Protein AF-A0A0D2SEY9-F1 (afdb_monomer)

Sequence (113 aa):
MRIPNPPFEIDLERVVDDFIFICFFVGNDFLPHMPTLEIREDAINLLMVVYKKEFRSFGGYLTDGSKPNLSRVENFIQAVGSYEDKIFNKKAQLHQTFSNMIPKLSSKLAKCG

InterPro domains:
  IPR027073 5'-3' exoribonuclease [PTHR12341] (1-99)
  IPR041412 Xrn1, helical domain [PF17846] (10-101)

pLDDT: mean 85.53, std 9.8, range [56.06, 97.0]

Se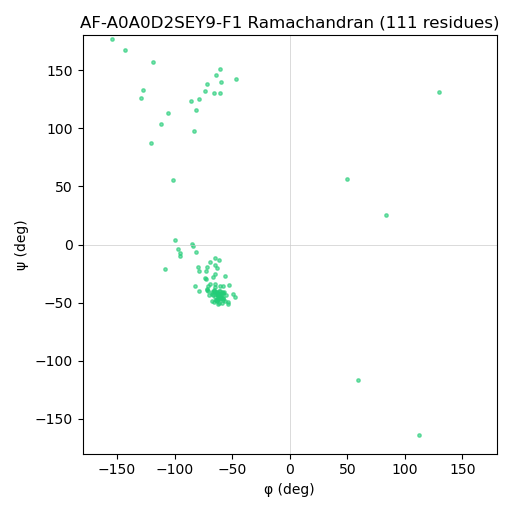condary structure (DSSP, 8-state):
---SS-SS---HHHHHHHHHHHHGGG-BTTBPPPTT--SHHHHHHHHHHHHHHHTTTTTS-SEETTEE-HHHHHHHHHHHHTTHHHHHHHHHHHHHHHHHHHHHHHHHHTT--

Solvent-accessible surface area (backbone atoms only — not comparable to full-atom values): 6644 Å² total; per-residue (Å²): 140,83,64,69,78,58,88,62,88,85,58,64,70,59,50,50,52,34,49,60,57,54,47,50,55,56,40,46,103,87,42,84,42,47,88,78,37,80,47,63,73,63,33,54,53,49,52,53,51,47,47,39,70,40,32,49,78,53,70,48,73,42,44,61,81,94,44,70,40,62,72,33,43,50,53,50,51,53,59,54,55,74,45,40,68,62,48,52,51,52,52,51,52,50,53,52,52,54,62,64,42,54,62,54,53,53,58,51,56,71,70,74,115

Radius of gyration: 19.44 Å; Cα contacts (8 Å, |Δi|>4): 76; chains: 1; bounding box: 33×34×63 Å

Structure (mmCIF, N/CA/C/O backbone):
data_AF-A0A0D2SEY9-F1
#
_entry.id   AF-A0A0D2SEY9-F1
#
loop_
_atom_site.group_PDB
_atom_site.id
_atom_site.type_symbol
_atom_site.label_atom_id
_atom_site.label_alt_id
_atom_site.label_comp_id
_atom_site.label_asym_id
_atom_site.label_entity_id
_atom_site.label_seq_id
_atom_site.pdbx_PDB_ins_code
_atom_site.Cartn_x
_atom_site.Cartn_y
_atom_site.Cartn_z
_atom_site.occupancy
_atom_site.B_iso_or_equiv
_atom_site.auth_seq_id
_atom_site.auth_comp_id
_atom_site.auth_asym_id
_atom_site.auth_atom_id
_atom_site.pdbx_PDB_model_num
ATOM 1 N N . MET A 1 1 ? 10.554 -11.302 5.152 1.00 59.38 1 MET A N 1
ATOM 2 C CA . MET A 1 1 ? 9.378 -10.844 4.376 1.00 59.38 1 MET A CA 1
ATOM 3 C C . MET A 1 1 ? 9.188 -11.805 3.205 1.00 59.38 1 MET A C 1
ATOM 5 O O . MET A 1 1 ? 10.157 -12.021 2.498 1.00 59.38 1 MET A O 1
ATOM 9 N N . ARG A 1 2 ? 8.027 -12.462 3.041 1.00 81.81 2 ARG A N 1
ATOM 10 C CA . ARG A 1 2 ? 7.786 -13.423 1.940 1.00 81.81 2 ARG A CA 1
ATOM 11 C C . ARG A 1 2 ? 6.486 -13.068 1.222 1.00 81.81 2 ARG A C 1
ATOM 13 O O . ARG A 1 2 ? 5.458 -12.930 1.884 1.00 81.81 2 ARG A O 1
ATOM 20 N N . ILE A 1 3 ? 6.550 -12.904 -0.097 1.00 87.94 3 ILE A N 1
ATOM 21 C CA . ILE A 1 3 ? 5.380 -12.718 -0.961 1.00 87.94 3 ILE A CA 1
ATOM 22 C C . ILE A 1 3 ? 4.857 -14.114 -1.333 1.00 87.94 3 ILE A C 1
ATOM 24 O O . ILE A 1 3 ? 5.637 -14.938 -1.820 1.00 87.94 3 ILE A O 1
ATOM 28 N N . PRO A 1 4 ? 3.581 -14.434 -1.063 1.00 87.31 4 PRO A N 1
ATOM 29 C CA . PRO A 1 4 ? 3.013 -15.723 -1.432 1.00 87.31 4 PRO A CA 1
ATOM 30 C C . PRO A 1 4 ? 2.763 -15.787 -2.945 1.00 87.31 4 PRO A C 1
ATOM 32 O O . PRO A 1 4 ? 2.153 -14.888 -3.514 1.00 87.31 4 PRO A O 1
ATOM 35 N N . ASN A 1 5 ? 3.190 -16.879 -3.584 1.00 86.88 5 ASN A N 1
ATOM 36 C CA . ASN A 1 5 ? 2.915 -17.185 -4.996 1.00 86.88 5 ASN A CA 1
ATOM 37 C C . ASN A 1 5 ? 3.219 -16.025 -5.966 1.00 86.88 5 ASN A C 1
ATOM 39 O O . ASN A 1 5 ? 2.325 -15.604 -6.712 1.00 86.88 5 ASN A O 1
ATOM 43 N N . PRO A 1 6 ? 4.451 -15.488 -5.980 1.00 88.25 6 PRO A N 1
ATOM 44 C CA . PRO A 1 6 ? 4.769 -14.380 -6.862 1.00 88.25 6 PRO A CA 1
ATOM 45 C C . PRO A 1 6 ? 4.647 -14.814 -8.338 1.00 88.25 6 PRO A C 1
ATOM 47 O O . PRO A 1 6 ? 4.876 -15.983 -8.661 1.00 88.25 6 PRO A O 1
ATOM 50 N N . PRO A 1 7 ? 4.225 -13.915 -9.243 1.00 89.12 7 PRO A N 1
ATOM 51 C CA . PRO A 1 7 ? 4.120 -14.221 -10.671 1.00 89.12 7 PRO A CA 1
ATOM 52 C C . PRO A 1 7 ? 5.488 -14.412 -11.354 1.00 89.12 7 PRO A C 1
ATOM 54 O O . PRO A 1 7 ? 5.534 -14.940 -12.460 1.00 89.12 7 PRO A O 1
ATOM 57 N N . PHE A 1 8 ? 6.579 -14.000 -10.703 1.00 92.94 8 PHE A N 1
ATOM 58 C CA . PHE A 1 8 ? 7.961 -14.058 -11.185 1.00 92.94 8 PHE A CA 1
ATOM 59 C C . PHE A 1 8 ? 8.949 -14.107 -10.000 1.00 92.94 8 PHE A C 1
ATOM 61 O O . PHE A 1 8 ? 8.533 -14.042 -8.840 1.00 92.94 8 PHE A O 1
ATOM 68 N N . GLU A 1 9 ? 10.250 -14.232 -10.281 1.00 93.56 9 GLU A N 1
ATOM 69 C CA . GLU A 1 9 ? 11.309 -14.177 -9.264 1.00 93.56 9 GLU A CA 1
ATOM 70 C C . GLU A 1 9 ? 11.396 -12.786 -8.621 1.00 93.56 9 GLU A C 1
ATOM 72 O O . GLU A 1 9 ? 11.406 -11.770 -9.312 1.00 93.56 9 GLU A O 1
ATOM 77 N N . ILE A 1 10 ? 11.423 -12.740 -7.288 1.00 94.00 10 ILE A N 1
ATOM 78 C CA . ILE A 1 10 ? 11.397 -11.478 -6.550 1.00 94.00 10 ILE A CA 1
ATOM 79 C C . ILE A 1 10 ? 12.794 -10.865 -6.491 1.00 94.00 10 ILE A C 1
ATOM 81 O O . ILE A 1 10 ? 13.677 -11.380 -5.811 1.00 94.00 10 ILE A O 1
ATOM 85 N N . ASP A 1 11 ? 12.930 -9.707 -7.120 1.00 93.88 11 ASP A N 1
ATOM 86 C CA . ASP A 1 11 ? 14.000 -8.744 -6.891 1.00 93.88 11 ASP A CA 1
ATOM 87 C C . ASP A 1 11 ? 13.715 -7.926 -5.618 1.00 93.88 11 ASP A C 1
ATOM 89 O O . ASP A 1 11 ? 12.636 -7.339 -5.475 1.00 93.88 11 ASP A O 1
ATOM 93 N N . LEU A 1 12 ? 14.673 -7.920 -4.687 1.00 92.56 12 LEU A N 1
ATOM 94 C CA . LEU A 1 12 ? 14.582 -7.227 -3.403 1.00 92.56 12 LEU A CA 1
ATOM 95 C C . LEU A 1 12 ? 14.674 -5.706 -3.552 1.00 92.56 12 LEU A C 1
ATOM 97 O O . LEU A 1 12 ? 13.929 -5.009 -2.867 1.00 92.56 12 LEU A O 1
ATOM 101 N N . GLU A 1 13 ? 15.530 -5.198 -4.441 1.00 93.31 13 GLU A N 1
ATOM 102 C CA . GLU A 1 13 ? 15.705 -3.751 -4.654 1.00 93.31 13 GLU A CA 1
ATOM 103 C C . GLU A 1 13 ? 14.378 -3.128 -5.104 1.00 93.31 13 GLU A C 1
ATOM 105 O O . GLU A 1 13 ? 13.920 -2.119 -4.574 1.00 93.31 13 GLU A O 1
ATOM 110 N N . ARG A 1 14 ? 13.655 -3.841 -5.971 1.00 94.56 14 ARG A N 1
ATOM 111 C CA . ARG A 1 14 ? 12.315 -3.460 -6.436 1.00 94.56 14 ARG A CA 1
ATOM 112 C C . ARG A 1 14 ? 11.254 -3.460 -5.337 1.00 94.56 14 ARG A C 1
ATOM 114 O O . ARG A 1 14 ? 10.335 -2.647 -5.363 1.00 94.56 14 ARG A O 1
ATOM 121 N N . VAL A 1 15 ? 11.362 -4.364 -4.363 1.00 94.06 15 VAL A N 1
ATOM 122 C CA . VAL A 1 15 ? 10.478 -4.360 -3.184 1.00 94.06 15 VAL A CA 1
ATOM 123 C C . VAL A 1 15 ? 10.797 -3.174 -2.271 1.00 94.06 15 VAL A C 1
ATOM 125 O O . VAL A 1 15 ? 9.881 -2.613 -1.669 1.00 94.06 15 VAL A O 1
ATOM 128 N N . VAL A 1 16 ? 12.071 -2.794 -2.150 1.00 93.56 16 VAL A N 1
ATOM 129 C CA . VAL A 1 16 ? 12.492 -1.619 -1.375 1.00 93.56 16 VAL A CA 1
ATOM 130 C C . VAL A 1 16 ? 11.975 -0.332 -2.024 1.00 93.56 16 VAL A C 1
ATOM 132 O O . VAL A 1 16 ? 11.411 0.502 -1.315 1.00 93.56 16 VAL A O 1
ATOM 135 N N . ASP A 1 17 ? 12.064 -0.207 -3.350 1.00 94.44 17 ASP A N 1
ATOM 136 C CA . ASP A 1 17 ? 11.487 0.920 -4.098 1.00 94.44 17 ASP A CA 1
ATOM 137 C C . ASP A 1 17 ? 9.977 1.060 -3.843 1.00 94.44 17 ASP A C 1
ATOM 139 O O . ASP A 1 17 ? 9.481 2.140 -3.507 1.00 94.44 17 ASP A O 1
ATOM 143 N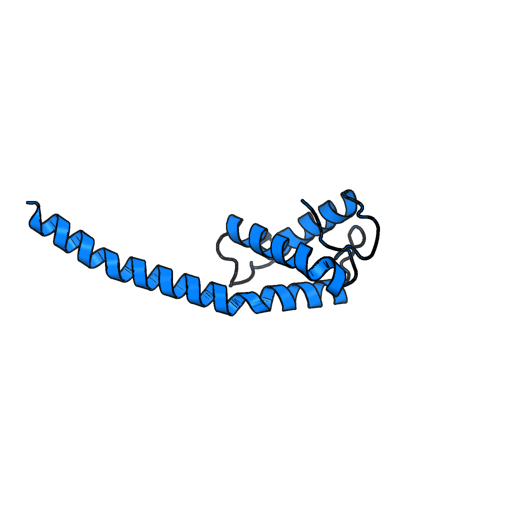 N . ASP A 1 18 ? 9.238 -0.049 -3.942 1.00 95.38 18 ASP A N 1
ATOM 144 C CA . ASP A 1 18 ? 7.807 -0.085 -3.636 1.00 95.38 18 ASP A CA 1
ATOM 145 C C . ASP A 1 18 ? 7.523 0.274 -2.172 1.00 95.38 18 ASP A C 1
ATOM 147 O O . ASP A 1 18 ? 6.565 0.989 -1.892 1.00 95.38 18 ASP A O 1
ATOM 151 N N . PHE A 1 19 ? 8.338 -0.197 -1.225 1.00 93.12 19 PHE A N 1
ATOM 152 C CA . PHE A 1 19 ? 8.186 0.125 0.195 1.00 93.12 19 PHE A CA 1
ATOM 153 C C . PHE A 1 19 ? 8.331 1.628 0.458 1.00 93.12 19 PHE A C 1
ATOM 155 O O . PHE A 1 19 ? 7.510 2.208 1.173 1.00 93.12 19 PHE A O 1
ATOM 162 N N . ILE A 1 20 ? 9.336 2.266 -0.149 1.00 91.81 20 ILE A N 1
ATOM 163 C CA . ILE A 1 20 ? 9.531 3.719 -0.080 1.00 91.81 20 ILE A CA 1
ATOM 164 C C . ILE A 1 20 ? 8.306 4.436 -0.657 1.00 91.81 20 ILE A C 1
ATOM 166 O O . ILE A 1 20 ? 7.764 5.337 -0.015 1.00 91.81 20 ILE A O 1
ATOM 170 N N . PHE A 1 21 ? 7.817 3.996 -1.820 1.00 92.44 21 PHE A N 1
ATOM 171 C CA . PHE A 1 21 ? 6.620 4.563 -2.442 1.00 92.44 21 PHE A CA 1
ATOM 172 C C . PHE A 1 21 ? 5.362 4.391 -1.575 1.00 92.44 21 PHE 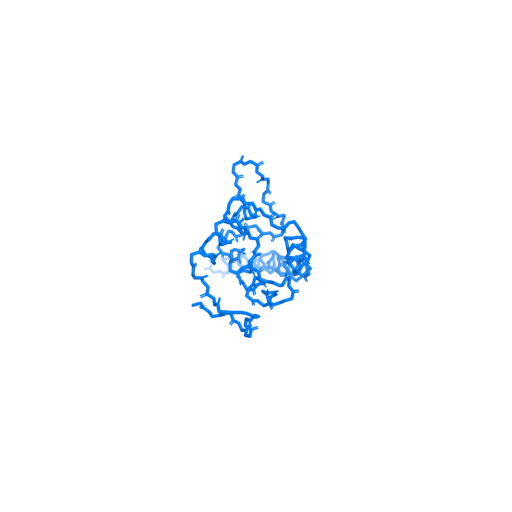A C 1
ATOM 174 O O . PHE A 1 21 ? 4.590 5.333 -1.403 1.00 92.44 21 PHE A O 1
ATOM 181 N N . ILE A 1 22 ? 5.168 3.218 -0.966 1.00 91.69 22 ILE A N 1
ATOM 182 C CA . ILE A 1 22 ? 4.044 2.927 -0.065 1.00 91.69 22 ILE A CA 1
ATOM 183 C C . ILE A 1 22 ? 4.057 3.857 1.155 1.00 91.69 22 ILE A C 1
ATOM 185 O O . ILE A 1 22 ? 2.997 4.290 1.614 1.00 91.69 22 ILE A O 1
ATOM 189 N N . CYS A 1 23 ? 5.241 4.208 1.665 1.00 88.56 23 CYS A N 1
ATOM 190 C CA . CYS A 1 23 ? 5.372 5.121 2.798 1.00 88.56 23 CYS A CA 1
ATOM 191 C C . CYS A 1 23 ? 4.842 6.533 2.491 1.00 88.56 23 CYS A C 1
ATOM 193 O O . CYS A 1 23 ? 4.461 7.249 3.414 1.00 88.56 23 CYS A O 1
ATOM 195 N N . PHE A 1 24 ? 4.711 6.928 1.222 1.00 86.62 24 PHE A N 1
ATOM 196 C CA . PHE A 1 24 ? 4.080 8.203 0.878 1.00 86.62 24 PHE A CA 1
ATOM 197 C C . PHE A 1 24 ? 2.589 8.250 1.249 1.00 86.62 24 PHE A C 1
ATOM 199 O O . PHE A 1 24 ? 2.087 9.338 1.527 1.00 86.62 24 PHE A O 1
ATOM 206 N N . PHE A 1 25 ? 1.895 7.106 1.333 1.00 83.62 25 PHE A N 1
ATOM 207 C CA . PHE A 1 25 ? 0.467 7.046 1.685 1.00 83.62 25 PHE A CA 1
ATOM 208 C C . PHE A 1 25 ? 0.178 7.192 3.185 1.00 83.62 25 PHE A C 1
ATOM 210 O O . PHE A 1 25 ? -0.927 7.595 3.556 1.00 83.62 25 PHE A O 1
ATOM 217 N N . VAL A 1 26 ? 1.147 6.892 4.059 1.00 79.75 26 VAL A N 1
ATOM 218 C CA . VAL A 1 26 ? 0.978 7.079 5.516 1.00 79.75 26 VAL A CA 1
ATOM 219 C C . VAL A 1 26 ? 1.212 8.522 5.967 1.00 79.75 26 VAL A C 1
ATOM 221 O O . VAL A 1 26 ? 0.960 8.851 7.124 1.00 79.75 26 VAL A O 1
ATOM 224 N N . GLY A 1 27 ? 1.658 9.386 5.056 1.00 74.25 27 GLY A N 1
ATOM 225 C CA . GLY A 1 27 ? 1.901 10.803 5.287 1.00 74.25 27 GLY A CA 1
ATOM 226 C C . GLY A 1 27 ? 3.288 11.215 4.810 1.00 74.25 27 GLY A C 1
ATOM 227 O O . GLY A 1 27 ? 4.288 10.577 5.133 1.00 74.25 27 GLY A O 1
ATOM 228 N N . ASN A 1 28 ? 3.337 12.302 4.051 1.00 77.56 28 ASN A N 1
ATOM 229 C CA . ASN A 1 28 ? 4.565 12.991 3.674 1.00 77.56 28 ASN A CA 1
ATOM 230 C C . ASN A 1 28 ? 4.299 14.503 3.668 1.00 77.56 28 ASN A C 1
ATOM 232 O O . ASN A 1 28 ? 3.145 14.924 3.708 1.00 77.56 28 ASN A O 1
ATOM 236 N N . ASP A 1 29 ? 5.348 15.318 3.598 1.00 77.38 29 ASP A N 1
ATOM 237 C CA . ASP A 1 29 ? 5.227 16.781 3.697 1.00 77.38 29 ASP A CA 1
ATOM 238 C C . ASP A 1 29 ? 4.377 17.421 2.578 1.00 77.38 29 ASP A C 1
ATOM 240 O O . ASP A 1 29 ? 3.980 18.580 2.690 1.00 77.38 29 ASP A O 1
ATOM 244 N N . PHE A 1 30 ? 4.063 16.675 1.512 1.00 75.94 30 PHE A N 1
ATOM 245 C CA . PHE A 1 30 ? 3.326 17.151 0.341 1.00 75.94 30 PHE A CA 1
ATOM 246 C C . PHE A 1 30 ? 1.894 16.611 0.240 1.00 75.94 30 PHE A C 1
ATOM 248 O O . PHE A 1 30 ? 1.076 17.210 -0.459 1.00 75.94 30 PHE A O 1
ATOM 255 N N . LEU A 1 31 ? 1.573 15.493 0.903 1.00 72.25 31 LEU A N 1
ATOM 256 C CA . LEU A 1 31 ? 0.267 14.835 0.818 1.00 72.25 31 LEU A CA 1
ATOM 257 C C . LEU A 1 31 ? -0.328 14.603 2.213 1.00 72.25 31 LEU A C 1
ATOM 259 O O . LEU A 1 31 ? 0.351 14.051 3.084 1.00 72.25 31 LEU A O 1
ATOM 263 N N . PRO A 1 32 ? -1.616 14.940 2.429 1.00 66.44 32 PRO A N 1
ATOM 264 C CA . PRO A 1 32 ? -2.304 14.524 3.642 1.00 66.44 32 PRO A CA 1
ATOM 265 C C . PRO A 1 32 ? -2.321 12.990 3.725 1.00 66.44 32 PRO A C 1
ATOM 267 O O . PRO A 1 32 ? -2.513 12.302 2.722 1.00 66.44 32 PRO A O 1
ATOM 270 N N . HIS A 1 33 ? -2.111 12.453 4.928 1.00 70.19 33 HIS A N 1
ATOM 271 C CA . HIS A 1 33 ? -2.223 11.017 5.185 1.00 70.19 33 HIS A CA 1
ATOM 272 C C . HIS A 1 33 ? -3.642 10.524 4.871 1.00 70.19 33 HIS A C 1
ATOM 274 O O . HIS A 1 33 ? -4.611 11.279 5.006 1.00 70.19 33 HIS A O 1
ATOM 280 N N . MET A 1 34 ? -3.788 9.252 4.485 1.00 70.94 34 MET A N 1
ATOM 281 C CA . MET A 1 34 ? -5.130 8.683 4.339 1.00 70.94 34 MET A CA 1
ATOM 282 C C . MET A 1 34 ? -5.881 8.738 5.684 1.00 70.94 34 MET A C 1
ATOM 284 O O . MET A 1 34 ? -5.326 8.275 6.685 1.00 70.94 34 MET A O 1
ATOM 288 N N . PRO A 1 35 ? -7.137 9.240 5.734 1.00 64.25 35 PRO A N 1
ATOM 289 C CA . PRO A 1 35 ? -7.874 9.475 6.988 1.00 64.25 35 PRO A CA 1
ATOM 290 C C . PRO A 1 35 ? -8.013 8.231 7.878 1.00 64.25 35 PRO A C 1
ATOM 292 O O . PRO A 1 35 ? -8.148 8.301 9.100 1.00 64.25 35 PRO A O 1
ATOM 295 N N . THR A 1 36 ? -7.985 7.053 7.264 1.00 66.88 36 THR A N 1
ATOM 296 C CA . THR A 1 36 ? -8.124 5.760 7.932 1.00 66.88 36 THR A CA 1
ATOM 297 C C . THR A 1 36 ? -6.834 5.293 8.603 1.00 66.88 36 THR A C 1
ATOM 299 O O . THR A 1 36 ? -6.892 4.541 9.578 1.00 66.88 36 THR A O 1
ATOM 302 N N . LEU A 1 37 ? -5.680 5.833 8.212 1.00 67.38 37 LEU A N 1
ATOM 303 C CA . LEU A 1 37 ? -4.340 5.448 8.660 1.00 67.38 37 LEU A CA 1
ATOM 304 C C . LEU A 1 37 ? -3.765 6.421 9.712 1.00 67.38 37 LEU A C 1
ATOM 306 O O . LEU A 1 37 ? -2.679 6.962 9.550 1.00 67.38 37 LEU A O 1
ATOM 310 N N . GLU A 1 38 ? -4.485 6.648 10.816 1.00 60.47 38 GLU A N 1
ATOM 311 C CA . GLU A 1 38 ? -4.082 7.623 11.859 1.00 60.47 38 GLU A CA 1
ATOM 312 C C . GLU A 1 38 ? -2.877 7.187 12.719 1.00 60.47 38 GLU A C 1
ATOM 314 O O . GLU A 1 38 ? -2.246 8.026 13.358 1.00 60.47 38 GLU A O 1
ATOM 319 N N . ILE A 1 39 ? -2.533 5.892 12.760 1.00 63.53 39 ILE A N 1
ATOM 320 C CA . ILE A 1 39 ? -1.409 5.381 13.562 1.00 63.53 39 ILE A CA 1
ATOM 321 C C . ILE A 1 39 ? -0.324 4.895 12.609 1.00 63.53 39 ILE A C 1
ATOM 323 O O . ILE A 1 39 ? -0.443 3.819 12.030 1.00 63.53 39 ILE A O 1
ATOM 327 N N . ARG A 1 40 ? 0.737 5.693 12.455 1.00 59.81 40 ARG A N 1
ATOM 328 C CA . ARG A 1 40 ? 1.831 5.461 11.493 1.00 59.81 40 ARG A CA 1
ATOM 329 C C . ARG A 1 40 ? 2.410 4.038 11.544 1.00 59.81 40 ARG A C 1
ATOM 331 O O . ARG A 1 40 ? 2.621 3.440 10.495 1.00 59.81 40 ARG A O 1
ATOM 338 N N . GLU A 1 41 ? 2.615 3.476 12.736 1.00 61.47 41 GLU A N 1
ATOM 339 C CA . GLU A 1 41 ? 3.185 2.125 12.892 1.00 61.47 41 GLU A CA 1
ATOM 340 C C . GLU A 1 41 ? 2.220 1.010 12.446 1.00 61.47 41 GLU A C 1
ATOM 342 O O . GLU A 1 41 ? 2.614 0.107 11.707 1.00 61.47 41 GLU A O 1
ATOM 347 N N . ASP A 1 42 ? 0.936 1.093 12.807 1.00 76.25 42 ASP A N 1
ATOM 348 C CA . ASP A 1 42 ? -0.075 0.117 12.372 1.00 76.25 42 ASP A CA 1
ATOM 349 C C . ASP A 1 42 ? -0.458 0.289 10.895 1.00 76.25 42 ASP A C 1
ATOM 351 O O . ASP A 1 42 ? -0.796 -0.684 10.213 1.00 76.25 42 ASP A O 1
ATOM 355 N N . ALA A 1 43 ? -0.368 1.514 10.379 1.00 83.81 43 ALA A N 1
ATOM 356 C CA . ALA A 1 43 ? -0.668 1.840 8.995 1.00 83.81 43 ALA A CA 1
ATOM 357 C C . ALA A 1 43 ? 0.319 1.186 8.026 1.00 83.81 43 ALA A C 1
ATOM 359 O O . ALA A 1 43 ? -0.105 0.509 7.090 1.00 83.81 43 ALA A O 1
ATOM 360 N N . ILE A 1 44 ? 1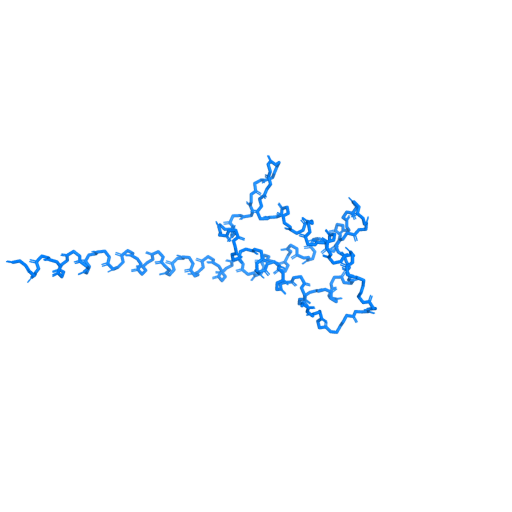.627 1.321 8.277 1.00 88.38 44 ILE A N 1
ATOM 361 C CA . ILE A 1 44 ? 2.656 0.672 7.452 1.00 88.38 44 ILE A CA 1
ATOM 362 C C . ILE A 1 44 ? 2.460 -0.847 7.478 1.00 88.38 44 ILE A C 1
ATOM 364 O O . ILE A 1 44 ? 2.479 -1.490 6.429 1.00 88.38 44 ILE A O 1
ATOM 368 N N . ASN A 1 45 ? 2.191 -1.430 8.650 1.00 88.38 45 ASN A N 1
ATOM 369 C CA . ASN A 1 45 ? 1.927 -2.863 8.768 1.00 88.38 45 ASN A CA 1
ATOM 370 C C . ASN A 1 45 ? 0.740 -3.311 7.902 1.00 88.38 45 ASN A C 1
ATOM 372 O O . ASN A 1 45 ? 0.854 -4.301 7.173 1.00 88.38 45 ASN A O 1
ATOM 376 N N . LEU A 1 46 ? -0.378 -2.578 7.939 1.00 89.69 46 LEU A N 1
ATOM 377 C CA . LEU A 1 46 ? -1.543 -2.859 7.102 1.00 89.69 46 LEU A CA 1
ATOM 378 C C . LEU A 1 46 ? -1.207 -2.756 5.610 1.00 89.69 46 L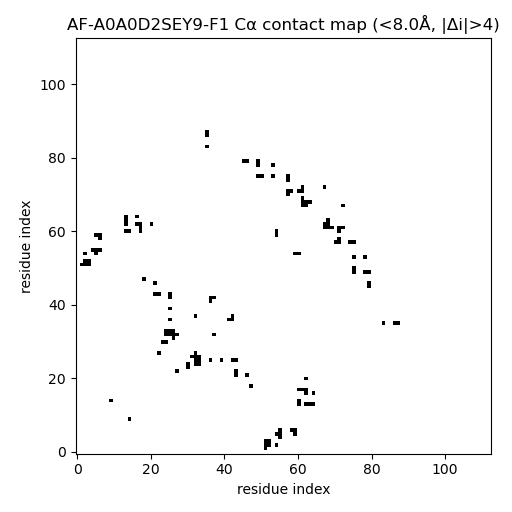EU A C 1
ATOM 380 O O . LEU A 1 46 ? -1.489 -3.694 4.862 1.00 89.69 46 LEU A O 1
ATOM 384 N N . LEU A 1 47 ? -0.573 -1.662 5.185 1.00 92.38 47 LEU A N 1
ATOM 385 C CA . LEU A 1 47 ? -0.193 -1.449 3.787 1.00 92.38 47 LEU A CA 1
ATOM 386 C C . LEU A 1 47 ? 0.722 -2.569 3.281 1.00 92.38 47 LEU A C 1
ATOM 388 O O . LEU A 1 47 ? 0.503 -3.101 2.195 1.00 92.38 47 LEU A O 1
ATOM 392 N N . MET A 1 48 ? 1.681 -3.011 4.096 1.00 93.38 48 MET A N 1
ATOM 393 C CA . MET A 1 48 ? 2.572 -4.118 3.746 1.00 93.38 48 MET A CA 1
ATOM 394 C C . MET A 1 48 ? 1.860 -5.470 3.703 1.00 93.38 48 MET A C 1
ATOM 396 O O . MET A 1 48 ? 2.217 -6.334 2.896 1.00 93.38 48 MET A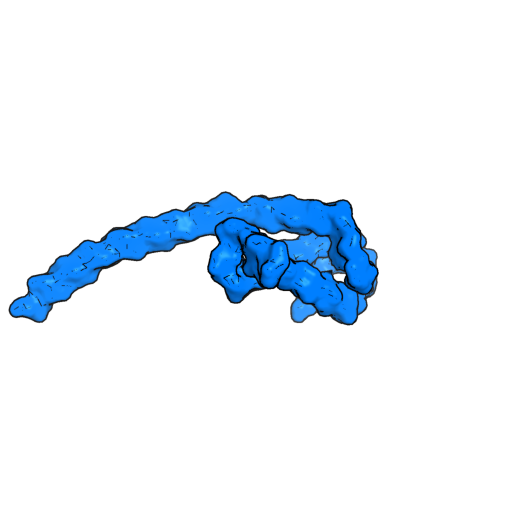 O 1
ATOM 400 N N . VAL A 1 49 ? 0.856 -5.695 4.555 1.00 92.81 49 VAL A N 1
ATOM 401 C CA . VAL A 1 49 ? 0.006 -6.892 4.484 1.00 92.81 49 VAL A CA 1
ATOM 402 C C . VAL A 1 49 ? -0.785 -6.910 3.179 1.00 92.81 49 VAL A C 1
ATOM 404 O O . VAL A 1 49 ? -0.761 -7.931 2.488 1.00 92.81 49 VAL A O 1
ATOM 407 N N . VAL A 1 50 ? -1.426 -5.795 2.820 1.00 93.81 50 VAL A N 1
ATOM 408 C CA . VAL A 1 50 ? -2.184 -5.667 1.567 1.00 93.81 50 VAL A CA 1
ATOM 409 C C . VAL A 1 50 ? -1.259 -5.829 0.364 1.00 93.81 50 VAL A C 1
ATOM 411 O O . VAL A 1 50 ? -1.541 -6.651 -0.500 1.00 93.81 50 VAL A O 1
ATOM 414 N N . TYR A 1 51 ? -0.105 -5.158 0.355 1.00 95.69 51 TYR A N 1
ATOM 415 C CA . TYR A 1 51 ? 0.882 -5.251 -0.722 1.00 95.69 51 TYR A CA 1
ATOM 416 C C . TYR A 1 51 ? 1.281 -6.700 -1.008 1.00 95.69 51 TYR A C 1
ATOM 418 O O . TYR A 1 51 ? 1.172 -7.163 -2.138 1.00 95.69 51 TYR A O 1
ATOM 426 N N . LYS A 1 52 ? 1.666 -7.463 0.024 1.00 94.62 52 LYS A N 1
ATOM 427 C CA . LYS A 1 52 ? 2.048 -8.877 -0.141 1.00 94.62 52 LYS A CA 1
ATOM 428 C C . LYS A 1 52 ? 0.890 -9.741 -0.631 1.00 94.62 52 LYS A C 1
ATOM 430 O O . LYS A 1 52 ? 1.111 -10.646 -1.430 1.00 94.62 52 LYS A O 1
ATOM 435 N N . LYS A 1 53 ? -0.314 -9.510 -0.102 1.00 94.31 53 LYS A N 1
ATOM 436 C CA . LYS A 1 53 ? -1.511 -10.293 -0.429 1.00 94.31 53 LYS A CA 1
ATOM 437 C C . LYS A 1 53 ? -1.944 -10.067 -1.875 1.00 94.31 53 LYS A C 1
ATOM 439 O O . LYS A 1 53 ? -2.298 -11.021 -2.559 1.00 94.31 53 LYS A O 1
ATOM 444 N N . GLU A 1 54 ? -1.871 -8.823 -2.327 1.00 94.75 54 GLU A N 1
ATOM 445 C CA . GLU A 1 54 ? -2.365 -8.394 -3.632 1.00 94.75 54 GLU A CA 1
ATOM 446 C C . GLU A 1 54 ? -1.263 -8.333 -4.704 1.00 94.75 54 GLU A C 1
ATOM 448 O O . GLU A 1 54 ? -1.580 -8.143 -5.874 1.00 94.75 54 GLU A O 1
ATOM 453 N N . PHE A 1 55 ? 0.009 -8.583 -4.353 1.00 95.12 55 PHE A N 1
ATOM 454 C CA . PHE A 1 55 ? 1.164 -8.508 -5.265 1.00 95.12 55 PHE A CA 1
ATOM 455 C C . PHE A 1 55 ? 0.940 -9.217 -6.601 1.00 95.12 55 PHE A C 1
ATOM 457 O O . PHE A 1 55 ? 1.233 -8.692 -7.676 1.00 95.12 55 PHE A O 1
ATOM 464 N N . ARG A 1 56 ? 0.388 -10.432 -6.539 1.00 93.38 56 ARG A N 1
ATOM 465 C CA . ARG A 1 56 ? 0.047 -11.210 -7.732 1.00 93.38 56 ARG A CA 1
ATOM 466 C C . ARG A 1 56 ? -1.166 -10.634 -8.468 1.00 93.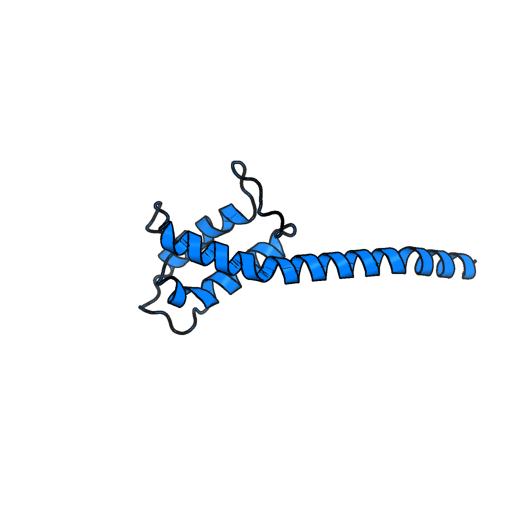38 56 ARG A C 1
ATOM 468 O O . ARG A 1 56 ? -1.172 -10.651 -9.692 1.00 93.38 56 ARG A O 1
ATOM 475 N N . SER A 1 57 ? -2.162 -10.144 -7.731 1.00 92.31 57 SE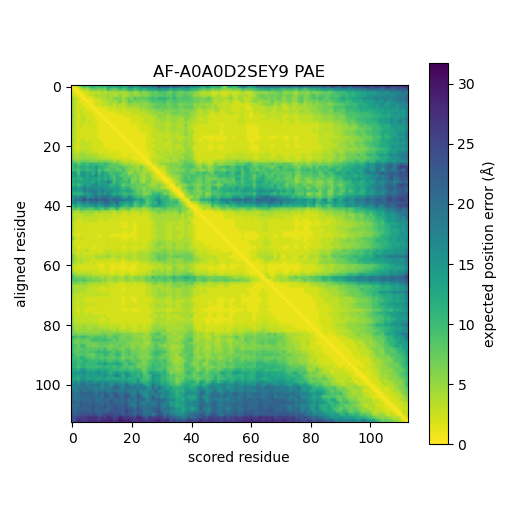R A N 1
ATOM 476 C CA . SER A 1 57 ? -3.435 -9.622 -8.247 1.00 92.31 57 SER A CA 1
ATOM 477 C C . SER A 1 57 ? -3.226 -8.395 -9.138 1.00 92.31 57 SER A C 1
ATOM 479 O O . SER A 1 57 ? -3.709 -8.365 -10.266 1.00 92.31 57 SER A O 1
ATOM 481 N N . PHE A 1 58 ? -2.409 -7.432 -8.694 1.00 92.75 58 PHE A N 1
ATOM 482 C CA . PHE A 1 58 ? -2.039 -6.271 -9.514 1.00 92.75 58 PHE A CA 1
ATOM 483 C C . PHE A 1 58 ? -0.850 -6.532 -10.463 1.00 92.75 58 PHE A C 1
ATOM 485 O O . PHE A 1 58 ? -0.465 -5.662 -11.240 1.00 92.75 58 PHE A O 1
ATOM 492 N N . GLY A 1 59 ? -0.288 -7.745 -10.471 1.00 91.88 59 GLY A N 1
ATOM 493 C CA . GLY A 1 59 ? 0.663 -8.185 -11.495 1.00 91.88 59 GLY A CA 1
ATOM 494 C C . GLY A 1 59 ? 2.123 -7.778 -11.274 1.00 91.88 59 GLY A C 1
ATOM 495 O O . GLY A 1 59 ? 2.873 -7.704 -12.248 1.00 91.88 59 GLY A O 1
ATOM 496 N N . GLY A 1 60 ? 2.547 -7.535 -10.031 1.00 94.44 60 GLY A N 1
ATOM 497 C CA . GLY A 1 60 ? 3.941 -7.234 -9.681 1.00 94.44 60 GLY A CA 1
ATOM 498 C C . GLY A 1 60 ? 4.170 -5.807 -9.187 1.00 94.44 60 GLY A C 1
ATOM 499 O O . GLY A 1 60 ? 3.222 -5.126 -8.844 1.00 94.44 60 GLY A O 1
ATOM 500 N N . TYR A 1 61 ? 5.418 -5.338 -9.166 1.00 97.00 61 TYR A N 1
ATOM 501 C CA . TYR A 1 61 ? 5.820 -4.076 -8.522 1.00 97.00 61 TYR A CA 1
ATOM 502 C C . TYR A 1 61 ? 4.933 -2.857 -8.826 1.00 97.00 61 TYR A C 1
ATOM 504 O O . TYR A 1 61 ? 4.465 -2.688 -9.959 1.00 97.00 61 TYR A O 1
ATOM 512 N N . LEU A 1 62 ? 4.724 -2.004 -7.823 1.00 96.75 62 LEU A N 1
ATOM 513 C CA . LEU A 1 62 ? 3.966 -0.755 -7.945 1.00 96.75 62 LEU A CA 1
ATOM 514 C C . LEU A 1 62 ? 4.748 0.305 -8.718 1.00 96.75 62 LEU A C 1
ATOM 516 O O . LEU A 1 62 ? 4.135 1.133 -9.394 1.00 96.75 62 LEU A O 1
ATOM 520 N N . THR A 1 63 ? 6.076 0.272 -8.648 1.00 96.38 63 THR A N 1
ATOM 521 C CA . THR A 1 63 ? 6.960 1.224 -9.313 1.00 96.38 63 THR A CA 1
ATOM 522 C C . THR A 1 63 ? 7.892 0.557 -10.319 1.00 96.38 63 THR A C 1
ATOM 524 O O . THR A 1 63 ? 8.176 -0.646 -10.282 1.00 96.38 63 THR A O 1
ATOM 527 N N . ASP A 1 64 ? 8.358 1.376 -11.258 1.00 92.88 64 ASP A N 1
ATOM 528 C CA . ASP A 1 64 ? 9.507 1.124 -12.109 1.00 92.88 64 ASP A CA 1
ATOM 529 C C . ASP A 1 64 ? 10.557 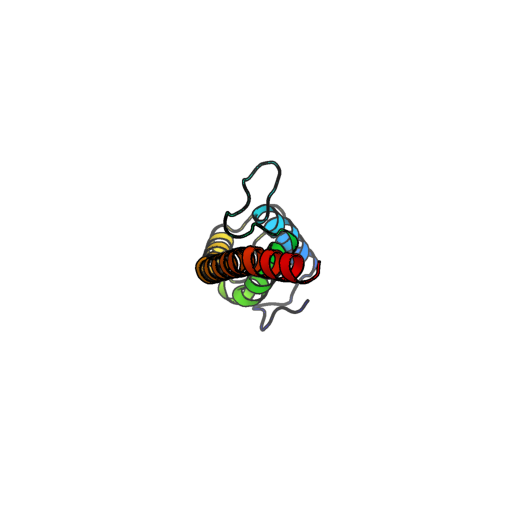2.215 -11.913 1.00 92.88 64 ASP A C 1
ATOM 531 O O . ASP A 1 64 ? 10.523 3.269 -12.556 1.00 92.88 64 ASP A O 1
ATOM 535 N N . GLY A 1 65 ? 11.431 1.993 -10.924 1.00 85.00 65 GLY A N 1
ATOM 536 C CA . GLY A 1 65 ? 12.309 3.025 -10.383 1.00 85.00 65 GLY A CA 1
ATOM 537 C C . GLY A 1 65 ? 11.479 4.179 -9.820 1.00 85.00 65 GLY A C 1
ATOM 538 O O . GLY A 1 65 ? 10.672 4.002 -8.914 1.00 85.00 65 GLY A O 1
ATOM 539 N N . SER A 1 66 ? 11.618 5.370 -10.402 1.00 81.94 66 SER A N 1
ATOM 540 C CA . SER A 1 66 ? 10.878 6.566 -9.976 1.00 81.94 66 SER A CA 1
ATOM 541 C C . SER A 1 66 ? 9.470 6.699 -10.568 1.00 81.94 66 SER A C 1
ATOM 543 O O . SER A 1 66 ? 8.777 7.676 -10.276 1.00 81.94 66 SER A O 1
ATOM 545 N N . LYS A 1 67 ? 9.029 5.762 -11.420 1.00 93.38 67 LYS A N 1
ATOM 546 C CA . LYS A 1 67 ? 7.747 5.865 -12.131 1.00 93.38 67 LYS A CA 1
ATOM 547 C C . LYS A 1 67 ? 6.699 4.916 -11.542 1.00 93.38 67 LYS A C 1
ATOM 549 O O . LYS A 1 67 ? 6.844 3.705 -11.695 1.00 93.38 67 LYS A O 1
ATOM 554 N N . PRO A 1 68 ? 5.623 5.420 -10.914 1.00 95.00 68 PRO A N 1
ATOM 555 C CA . PRO A 1 68 ? 4.540 4.565 -10.445 1.00 95.00 68 PRO A CA 1
ATOM 556 C C . PRO A 1 68 ? 3.713 4.019 -11.616 1.00 95.00 68 PRO A C 1
ATOM 558 O O . PRO A 1 68 ? 3.355 4.745 -12.547 1.00 95.00 68 PRO A O 1
ATOM 561 N N . ASN A 1 69 ? 3.350 2.740 -11.547 1.00 96.62 69 ASN A N 1
ATOM 562 C CA . ASN A 1 69 ? 2.363 2.137 -12.432 1.00 96.62 69 ASN A CA 1
ATOM 563 C C . ASN A 1 69 ? 0.959 2.429 -11.890 1.00 96.62 69 ASN A C 1
ATOM 565 O O . ASN A 1 69 ? 0.466 1.733 -11.003 1.00 96.62 69 ASN A O 1
ATOM 569 N N . LEU A 1 70 ? 0.309 3.457 -12.438 1.00 95.19 70 LEU A N 1
ATOM 570 C CA . LEU A 1 70 ? -0.959 3.971 -11.912 1.00 95.19 70 LEU A CA 1
ATOM 571 C C . LEU A 1 70 ? -2.073 2.920 -11.846 1.00 95.19 70 LEU A C 1
ATOM 573 O O . LEU A 1 70 ? -2.823 2.917 -10.880 1.00 95.19 70 LEU A O 1
ATOM 577 N N . SER A 1 71 ? -2.143 1.989 -12.801 1.00 96.25 71 SER A N 1
ATOM 578 C CA . SER A 1 71 ? -3.148 0.916 -12.774 1.00 96.25 71 SER A CA 1
ATOM 579 C C . SER A 1 71 ? -2.936 -0.035 -11.591 1.00 96.25 71 SER A C 1
ATOM 581 O O . SER A 1 71 ? -3.886 -0.433 -10.919 1.00 96.25 71 SER A O 1
ATOM 583 N N . ARG A 1 72 ? -1.678 -0.370 -11.281 1.00 96.81 72 ARG A N 1
ATOM 584 C CA . ARG A 1 72 ? -1.350 -1.207 -10.117 1.00 96.81 72 ARG A CA 1
ATOM 585 C C . ARG A 1 72 ? -1.567 -0.465 -8.809 1.00 96.81 72 ARG A C 1
ATOM 587 O O . ARG A 1 72 ? -2.080 -1.045 -7.857 1.00 96.81 72 ARG A O 1
ATOM 594 N N . VAL A 1 73 ? -1.199 0.813 -8.781 1.00 95.44 73 VAL A N 1
ATOM 595 C CA . VAL A 1 73 ? -1.401 1.694 -7.628 1.00 95.44 73 VAL A CA 1
ATOM 596 C C . VAL A 1 73 ? -2.887 1.873 -7.331 1.00 95.44 73 VAL A C 1
ATOM 598 O O . VAL A 1 73 ? -3.277 1.786 -6.173 1.00 95.44 73 VAL A O 1
ATOM 601 N N . GLU A 1 74 ? -3.727 2.046 -8.350 1.00 94.94 74 GLU A N 1
ATOM 602 C CA . GLU A 1 74 ? -5.180 2.110 -8.194 1.00 94.94 74 GLU A CA 1
ATOM 603 C C . GLU A 1 74 ? -5.728 0.826 -7.559 1.00 94.94 74 GLU A C 1
ATOM 605 O O . GLU A 1 74 ? -6.404 0.894 -6.533 1.00 94.94 74 GLU A O 1
ATOM 610 N N . ASN A 1 75 ? -5.364 -0.345 -8.093 1.00 95.56 75 ASN A N 1
ATOM 611 C CA . ASN A 1 75 ? -5.768 -1.636 -7.527 1.00 95.56 75 ASN A CA 1
ATOM 612 C C . ASN A 1 75 ? -5.297 -1.805 -6.074 1.00 95.56 75 ASN A C 1
ATOM 614 O O . ASN A 1 75 ? -6.039 -2.299 -5.224 1.00 95.56 75 ASN A O 1
ATOM 618 N N . PHE A 1 76 ? -4.068 -1.381 -5.774 1.00 95.38 76 PHE A N 1
ATOM 619 C CA . PHE A 1 76 ? -3.523 -1.406 -4.421 1.00 95.38 76 PHE A CA 1
ATOM 620 C C . PHE A 1 76 ? -4.319 -0.501 -3.472 1.00 95.38 76 PHE A C 1
ATOM 622 O O . PHE A 1 76 ? -4.729 -0.954 -2.405 1.00 95.38 76 PHE A O 1
ATOM 629 N N . ILE A 1 77 ? -4.598 0.743 -3.868 1.00 92.12 77 ILE A N 1
ATOM 630 C CA . ILE A 1 77 ? -5.382 1.695 -3.072 1.00 92.12 77 ILE A CA 1
ATOM 631 C C . ILE A 1 77 ? -6.807 1.181 -2.851 1.00 92.12 77 ILE A C 1
ATOM 633 O O . ILE A 1 77 ? -7.295 1.234 -1.725 1.00 92.12 77 ILE A O 1
ATOM 637 N N . GLN A 1 78 ? -7.461 0.626 -3.874 1.00 92.69 78 GLN A N 1
ATOM 638 C CA . GLN A 1 78 ? -8.788 0.017 -3.732 1.00 92.69 78 GLN A CA 1
ATOM 639 C C . GLN A 1 78 ? -8.768 -1.152 -2.736 1.00 92.69 78 GLN A C 1
ATOM 641 O O . GLN A 1 78 ? -9.646 -1.264 -1.877 1.00 92.69 78 GLN A O 1
ATOM 646 N N . ALA A 1 79 ? -7.736 -1.999 -2.795 1.00 93.50 79 ALA A N 1
ATOM 647 C CA . ALA A 1 79 ? -7.573 -3.091 -1.847 1.00 93.50 79 ALA A CA 1
ATOM 648 C C . ALA A 1 79 ? -7.358 -2.588 -0.412 1.00 93.50 79 ALA A C 1
ATOM 650 O O . ALA A 1 79 ? -7.952 -3.146 0.510 1.00 93.50 79 ALA A O 1
ATOM 651 N N . VAL A 1 80 ? -6.573 -1.524 -0.212 1.00 91.69 80 VAL A N 1
ATOM 652 C CA . VAL A 1 80 ? -6.420 -0.856 1.094 1.00 91.69 80 VAL A CA 1
ATOM 653 C C . VAL A 1 80 ? -7.760 -0.282 1.567 1.00 91.69 80 VAL A C 1
ATOM 655 O O . VAL A 1 80 ? -8.149 -0.520 2.711 1.00 91.69 80 VAL A O 1
ATOM 658 N N . GLY A 1 81 ? -8.504 0.370 0.669 1.00 89.31 81 GLY A N 1
ATOM 659 C CA . GLY A 1 81 ? -9.844 0.920 0.898 1.00 89.31 81 GLY A CA 1
ATOM 660 C C . GLY A 1 81 ? -10.837 -0.102 1.467 1.00 89.31 81 GLY A C 1
ATOM 661 O O . GLY A 1 81 ? -11.640 0.202 2.343 1.00 89.31 81 GLY A O 1
ATOM 662 N N . SER A 1 82 ? -10.725 -1.373 1.068 1.00 90.19 82 SER A N 1
ATOM 663 C CA . SER A 1 82 ? -11.587 -2.447 1.593 1.00 90.19 82 SER A CA 1
ATOM 664 C C . SER A 1 82 ? -11.415 -2.741 3.097 1.00 90.19 82 SER A C 1
ATOM 666 O O . SER A 1 82 ? -12.220 -3.463 3.693 1.00 90.19 82 SER A O 1
ATOM 668 N N . TYR A 1 83 ? -10.370 -2.201 3.734 1.00 86.75 83 TYR A N 1
ATOM 669 C CA . TYR A 1 83 ? -10.126 -2.338 5.171 1.00 86.75 83 TYR A CA 1
ATOM 670 C C . TYR A 1 83 ? -10.661 -1.154 5.984 1.00 86.75 83 TYR A C 1
ATOM 672 O O . TYR A 1 83 ? -10.712 -1.258 7.212 1.00 86.75 83 TYR A O 1
ATOM 680 N N . GLU A 1 84 ? -11.094 -0.068 5.342 1.00 83.56 84 GLU A N 1
ATOM 681 C CA . GLU A 1 84 ? -11.499 1.171 6.011 1.00 83.56 84 GLU A CA 1
ATOM 682 C C . GLU A 1 84 ? -12.632 0.952 7.009 1.00 83.56 84 GLU A C 1
ATOM 684 O O . GLU A 1 84 ? -12.492 1.317 8.175 1.00 83.56 84 GLU A O 1
ATOM 689 N N . ASP A 1 85 ? -13.692 0.244 6.617 1.00 81.88 85 ASP A N 1
ATOM 690 C CA . ASP A 1 85 ? -14.819 -0.057 7.506 1.00 81.88 85 ASP A CA 1
ATOM 691 C C . ASP A 1 85 ? -14.381 -0.809 8.766 1.00 81.88 85 ASP A C 1
ATOM 693 O O . ASP A 1 85 ? -14.824 -0.517 9.879 1.00 81.88 85 ASP A O 1
ATOM 697 N N . LYS A 1 86 ? -13.474 -1.782 8.628 1.00 82.12 86 LYS A N 1
ATOM 698 C CA . LYS A 1 86 ? -12.950 -2.539 9.777 1.00 82.12 86 LYS A CA 1
ATOM 699 C C . LYS A 1 86 ? -12.141 -1.638 10.703 1.00 82.12 86 LYS A C 1
ATOM 701 O O . LYS A 1 86 ? -12.234 -1.775 11.924 1.00 82.12 86 LYS A O 1
ATOM 706 N N . ILE A 1 87 ? -11.364 -0.721 10.133 1.00 81.12 87 ILE A N 1
ATOM 707 C CA . ILE A 1 87 ? -10.557 0.241 10.883 1.00 81.12 87 ILE A CA 1
ATOM 708 C C . ILE A 1 87 ? -11.463 1.226 11.624 1.00 81.12 87 ILE A C 1
ATOM 710 O O . ILE A 1 87 ? -11.299 1.407 12.832 1.00 81.12 87 ILE A O 1
ATOM 714 N N . PHE A 1 88 ? -12.451 1.807 10.943 1.00 81.62 88 PHE A N 1
ATOM 715 C CA . PHE A 1 88 ? -13.412 2.734 11.539 1.00 81.62 88 PHE A CA 1
ATOM 716 C C . PHE A 1 88 ? -14.198 2.082 12.675 1.00 81.62 88 PHE A C 1
ATOM 718 O O . PHE A 1 88 ? -14.277 2.642 13.769 1.00 81.62 88 PHE A O 1
ATOM 725 N N . ASN A 1 89 ? -14.688 0.858 12.469 1.00 84.25 89 ASN A N 1
ATOM 726 C CA . ASN A 1 89 ? -15.397 0.109 13.504 1.00 84.25 89 ASN A CA 1
ATOM 727 C C . ASN A 1 89 ? -14.509 -0.174 14.726 1.00 84.25 89 ASN A C 1
ATOM 729 O O . ASN A 1 89 ? -14.944 0.022 15.862 1.00 84.25 89 ASN A O 1
ATOM 733 N N . LYS A 1 90 ? -13.246 -0.574 14.520 1.00 82.62 90 LYS A N 1
ATOM 734 C CA . LYS A 1 90 ? -12.290 -0.792 15.619 1.00 82.62 90 LYS A CA 1
ATOM 735 C C . LYS A 1 90 ? -12.020 0.500 16.398 1.00 82.62 90 LYS A C 1
ATOM 737 O O . LYS A 1 90 ? -12.018 0.477 17.628 1.00 82.62 90 LYS A O 1
ATOM 742 N N . LYS A 1 91 ? -11.835 1.631 15.706 1.00 79.81 91 LYS A N 1
ATOM 743 C CA . LYS A 1 91 ? -11.646 2.949 16.339 1.00 79.81 91 LYS A CA 1
ATOM 744 C C . LYS A 1 91 ? -12.874 3.374 17.148 1.00 79.81 91 LYS A C 1
ATOM 746 O O . LYS A 1 91 ? -12.722 3.835 18.278 1.00 79.81 91 LYS A O 1
ATOM 751 N N . ALA A 1 92 ? -14.078 3.183 16.611 1.00 84.00 92 ALA A N 1
ATOM 752 C CA . ALA A 1 92 ? -15.325 3.490 17.310 1.00 84.00 92 ALA A CA 1
ATOM 753 C C . ALA A 1 92 ? -15.484 2.657 18.596 1.00 84.00 92 ALA A C 1
ATOM 755 O O . ALA A 1 92 ? -15.778 3.206 19.658 1.00 84.00 92 ALA A O 1
ATOM 756 N N . GLN A 1 93 ? -15.203 1.350 18.534 1.00 85.38 93 GLN A N 1
ATOM 757 C CA . GLN A 1 93 ? -15.250 0.455 19.698 1.00 85.38 93 GLN A CA 1
ATOM 758 C C . GLN A 1 93 ? -14.231 0.835 20.779 1.00 85.38 93 GLN A C 1
ATOM 760 O O . GLN A 1 93 ? -14.555 0.812 21.971 1.00 85.38 93 GLN A O 1
ATOM 765 N N . LEU A 1 94 ? -13.008 1.204 20.384 1.00 84.31 94 LEU A N 1
ATOM 766 C CA . LEU A 1 94 ? -11.985 1.682 21.315 1.00 84.31 94 LEU A CA 1
ATOM 767 C C . LEU A 1 94 ? -12.446 2.964 22.012 1.00 84.31 94 LEU A C 1
ATOM 769 O O . LEU A 1 94 ? -12.471 2.999 23.241 1.00 84.31 94 LEU A O 1
ATOM 773 N N . HIS A 1 95 ? -12.895 3.972 21.258 1.00 83.88 95 HIS A N 1
ATOM 774 C CA . HIS A 1 95 ? -13.436 5.209 21.831 1.00 83.88 95 HIS A CA 1
ATOM 775 C C . HIS A 1 95 ? -14.592 4.949 22.801 1.00 83.88 95 HIS A C 1
ATOM 777 O O . HIS A 1 95 ? -14.617 5.517 23.894 1.00 83.88 95 HIS A O 1
ATOM 783 N N . GLN A 1 96 ? -15.515 4.051 22.451 1.00 85.81 96 GLN A N 1
ATOM 784 C CA . GLN A 1 96 ? -16.630 3.693 23.322 1.00 85.81 96 GLN A CA 1
ATOM 785 C C . GLN A 1 96 ? -16.157 2.980 24.597 1.00 85.81 96 GLN A C 1
ATOM 787 O O . GLN A 1 96 ? -16.640 3.274 25.690 1.00 85.81 96 GLN A O 1
ATOM 792 N N . THR A 1 97 ? -15.170 2.087 24.492 1.00 85.75 97 THR A N 1
ATOM 793 C CA . THR A 1 97 ? -14.581 1.391 25.647 1.00 85.75 97 THR A CA 1
ATOM 794 C C . THR A 1 97 ? -13.886 2.371 26.588 1.00 85.75 97 THR A C 1
ATOM 796 O O . THR A 1 97 ? -14.143 2.342 27.792 1.00 85.75 97 THR A O 1
ATOM 799 N N . PHE A 1 98 ? -13.058 3.274 26.057 1.00 84.56 98 PHE A N 1
ATOM 800 C CA . PHE A 1 98 ? -12.396 4.316 26.846 1.00 84.56 98 PHE A CA 1
ATOM 801 C C . PHE A 1 98 ? -13.412 5.238 27.526 1.00 84.56 98 PHE A C 1
ATOM 803 O O . PHE A 1 98 ? -13.325 5.449 28.737 1.00 84.56 98 PHE A O 1
ATOM 810 N N . SER A 1 99 ? -14.421 5.708 26.786 1.00 87.06 99 SER A N 1
ATOM 811 C CA . SER A 1 99 ? -15.507 6.533 27.329 1.00 87.06 99 SER A CA 1
ATOM 812 C C . SER A 1 99 ? -16.246 5.828 28.475 1.00 87.06 99 SER A C 1
ATOM 814 O O . SER A 1 99 ? -16.485 6.426 29.521 1.00 87.06 99 SER A O 1
ATOM 816 N N . ASN A 1 100 ? -16.503 4.522 28.350 1.00 87.44 100 ASN A N 1
ATOM 817 C CA . ASN A 1 100 ? -17.164 3.716 29.381 1.00 87.44 100 ASN A CA 1
ATOM 818 C C . ASN A 1 100 ? -16.284 3.411 30.610 1.00 87.44 100 ASN A C 1
ATOM 820 O O . ASN A 1 100 ? -16.816 3.088 31.678 1.00 87.44 100 ASN A O 1
ATOM 824 N N . MET A 1 101 ? -14.952 3.457 30.485 1.00 85.44 101 MET A N 1
ATOM 825 C CA . MET A 1 101 ? -14.028 3.191 31.595 1.00 85.44 101 MET A CA 1
ATOM 826 C C . MET A 1 101 ? -13.822 4.407 32.501 1.00 85.44 101 MET A C 1
ATOM 828 O O . MET A 1 101 ? -13.725 4.232 33.716 1.00 85.44 101 MET A O 1
ATOM 832 N N . ILE A 1 102 ? -13.812 5.625 31.951 1.00 84.50 102 ILE A N 1
ATOM 833 C CA . ILE A 1 102 ? -13.558 6.864 32.712 1.00 84.50 102 ILE A CA 1
ATOM 834 C C . ILE A 1 102 ? -14.494 7.013 33.935 1.00 84.50 102 ILE A C 1
ATOM 836 O O . ILE A 1 102 ? -13.986 7.183 35.049 1.00 84.50 102 ILE A O 1
ATOM 840 N N . PRO A 1 103 ? -15.830 6.854 33.811 1.00 82.56 103 PRO A N 1
ATOM 841 C CA . PRO A 1 103 ? -16.734 6.935 34.959 1.00 82.56 103 PRO A CA 1
ATOM 842 C C . PRO A 1 103 ? -16.491 5.816 35.980 1.00 82.56 103 PRO A C 1
ATOM 844 O O . PRO A 1 103 ? -16.566 6.036 37.188 1.00 82.56 103 PRO A O 1
ATOM 847 N N . LYS A 1 104 ? -16.163 4.605 35.507 1.00 78.62 104 LYS A N 1
ATOM 848 C CA . LYS A 1 104 ? -15.934 3.432 36.364 1.00 78.62 104 LYS A CA 1
ATOM 849 C C . LYS A 1 104 ? -14.680 3.598 37.219 1.00 78.62 104 LYS A C 1
ATOM 851 O O . LYS A 1 104 ? -14.735 3.310 38.413 1.00 78.62 104 LYS A O 1
ATOM 856 N N . LEU A 1 105 ? -13.587 4.105 36.648 1.00 78.56 105 LEU A N 1
ATOM 857 C CA . LEU A 1 105 ? -12.366 4.419 37.397 1.00 78.56 105 LEU A CA 1
ATOM 858 C C . LEU A 1 105 ? -12.598 5.536 38.419 1.00 78.56 105 LEU A C 1
ATOM 860 O O . LEU A 1 105 ? -12.219 5.375 39.578 1.00 78.56 105 LEU A O 1
ATOM 864 N N . SER A 1 106 ? -13.290 6.611 38.026 1.00 79.88 106 SER A N 1
ATOM 865 C CA . SER A 1 106 ? -13.645 7.710 38.934 1.00 79.88 106 SER A CA 1
ATOM 866 C C . SER A 1 106 ? -14.475 7.217 40.129 1.00 79.88 106 SER A C 1
ATOM 868 O O . SER A 1 106 ? -14.134 7.487 41.280 1.00 79.88 106 SER A O 1
ATOM 870 N N . SER A 1 107 ? -15.489 6.379 39.880 1.00 80.38 107 SER A N 1
ATOM 871 C CA . SER A 1 107 ? -16.330 5.799 40.939 1.00 80.38 107 SER A CA 1
ATOM 872 C C . SER A 1 107 ? -15.591 4.826 41.865 1.00 80.38 107 SER A C 1
ATOM 874 O O . SER A 1 107 ? -15.979 4.658 43.018 1.00 80.38 107 SER A O 1
ATOM 876 N N . LYS A 1 108 ? -14.536 4.166 41.371 1.00 81.44 108 LYS A N 1
ATOM 877 C CA . LYS A 1 108 ? -13.725 3.226 42.152 1.00 81.44 108 LYS A CA 1
ATOM 878 C C . LYS A 1 108 ? -12.751 3.973 43.062 1.00 81.44 108 LYS A C 1
ATOM 880 O O . LYS A 1 108 ? -12.624 3.601 44.219 1.00 81.44 108 LYS A O 1
ATOM 885 N N . LEU A 1 109 ? -12.143 5.054 42.569 1.00 76.69 109 LEU A N 1
ATOM 886 C CA . LEU A 1 109 ? -11.283 5.940 43.361 1.00 76.69 109 LEU A CA 1
ATOM 887 C C . LEU A 1 109 ? -12.059 6.641 44.482 1.00 76.69 109 LEU A C 1
ATOM 889 O O . LEU A 1 109 ? -11.591 6.669 45.613 1.00 76.69 109 LEU A O 1
ATOM 893 N N . ALA A 1 110 ? -13.273 7.121 44.196 1.00 78.56 110 ALA A N 1
ATOM 894 C CA . ALA A 1 110 ? -14.133 7.772 45.187 1.00 78.56 110 ALA A CA 1
ATOM 895 C C . ALA A 1 110 ? -14.610 6.841 46.322 1.00 78.56 110 ALA A C 1
ATOM 897 O O . ALA A 1 110 ? -15.063 7.324 47.350 1.00 78.56 110 ALA A O 1
ATOM 898 N N . LYS A 1 111 ? -14.532 5.515 46.139 1.00 77.50 111 LYS A N 1
ATOM 899 C CA . LYS A 1 111 ? -14.886 4.507 47.155 1.00 77.50 111 LYS A CA 1
ATOM 900 C C . LYS A 1 111 ? -13.687 4.007 47.969 1.00 77.50 111 LYS A C 1
ATOM 902 O O . LYS A 1 111 ? -13.881 3.214 48.883 1.00 77.50 111 LYS A O 1
ATOM 907 N N . CYS A 1 112 ? -12.466 4.396 47.598 1.00 71.06 112 CYS A N 1
ATOM 908 C CA . CYS A 1 112 ? -11.229 3.968 48.255 1.00 71.06 112 CYS A CA 1
ATOM 909 C C . CYS A 1 112 ? -10.661 5.007 49.242 1.00 71.06 112 CYS A C 1
ATOM 911 O O . CYS A 1 112 ? -9.582 4.765 49.781 1.00 71.06 112 CYS A O 1
ATOM 913 N N . GLY A 1 113 ? -11.351 6.130 49.462 1.00 56.06 113 GLY A N 1
ATOM 914 C CA . GLY A 1 113 ? -11.058 7.117 50.510 1.00 56.06 113 GLY A CA 1
ATOM 915 C C . GLY A 1 113 ? -12.190 7.173 51.522 1.00 56.06 113 GLY A C 1
ATOM 916 O O . GLY A 1 113 ? -11.887 7.481 52.692 1.00 56.06 113 GLY A O 1
#

Nearest PDB structures (foldseek):
  9exs-assembly1_B  TM=9.089E-01  e=9.876E-07  Thermochaetoides thermophila
  9fms-assembly1_B  TM=9.240E-01  e=1.177E-05  Saccharomyces cerevisiae
  5fir-assembly5_I  TM=9.202E-01  e=9.903E-06  Caenorhabditis elegans
  8yfq-assembly1_R  TM=9.062E-01  e=1.247E-05  Komagataella phaffii
  8q6v-assembly1_B  TM=8.936E-01  e=9.903E-06  Saccharomyces cerevisiae

Organism: Gossypium raimondii (NCBI:txid29730)

Foldseek 3Di:
DDQPPAPDDDDPVLVVQLLVVLLVQCDDPVDDHDPLNPDSVVNSVLLVVLCSPCCVVLPHGQDDRPRGPVSSVVVSVVSSVVCSVVSVVVVVVVVVVVVVVVVVVVVVVVVVD

Mean predicted aligned error: 7.46 Å